Protein AF-A0A2G5U1L4-F1 (afdb_monomer_lite)

Structure (mmCIF, N/CA/C/O backbone):
data_AF-A0A2G5U1L4-F1
#
_entry.id   AF-A0A2G5U1L4-F1
#
loop_
_atom_site.group_PDB
_atom_site.id
_atom_site.type_symbol
_atom_site.label_atom_id
_atom_site.label_alt_id
_atom_site.label_comp_id
_atom_site.label_asym_id
_atom_site.label_entity_id
_atom_site.label_seq_id
_atom_site.pdbx_PDB_ins_code
_atom_site.Cartn_x
_atom_site.Cartn_y
_atom_site.Cartn_z
_atom_site.occupancy
_atom_site.B_iso_or_equiv
_atom_site.auth_seq_id
_atom_site.auth_comp_id
_atom_site.auth_asym_id
_atom_site.auth_atom_id
_atom_site.pdbx_PDB_model_num
ATOM 1 N N . MET A 1 1 ? 9.027 -7.313 -8.600 1.00 79.25 1 MET A N 1
ATOM 2 C CA . MET A 1 1 ? 9.290 -7.048 -10.034 1.00 79.25 1 MET A CA 1
ATOM 3 C C . MET A 1 1 ? 10.244 -5.867 -10.143 1.00 79.25 1 MET A 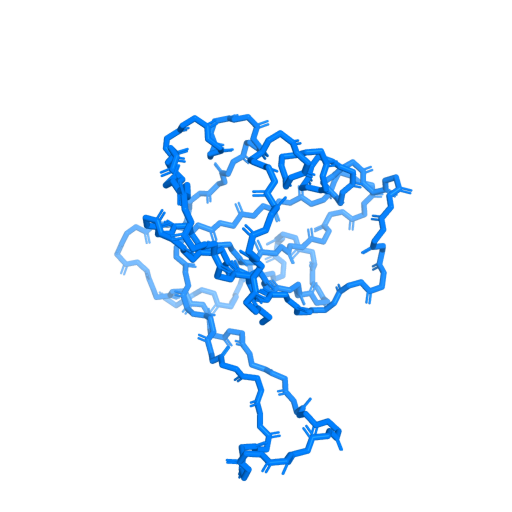C 1
ATOM 5 O O . MET A 1 1 ? 9.975 -4.845 -9.526 1.00 79.25 1 MET A O 1
ATOM 9 N N . ARG A 1 2 ? 11.345 -5.971 -10.900 1.00 81.56 2 ARG A N 1
ATOM 10 C CA . ARG A 1 2 ? 12.223 -4.820 -11.171 1.00 81.56 2 ARG A CA 1
ATOM 11 C C . ARG A 1 2 ? 11.850 -4.206 -12.513 1.00 81.56 2 ARG A C 1
ATOM 13 O O . ARG A 1 2 ? 11.899 -4.892 -13.529 1.00 81.56 2 ARG A O 1
ATOM 20 N N 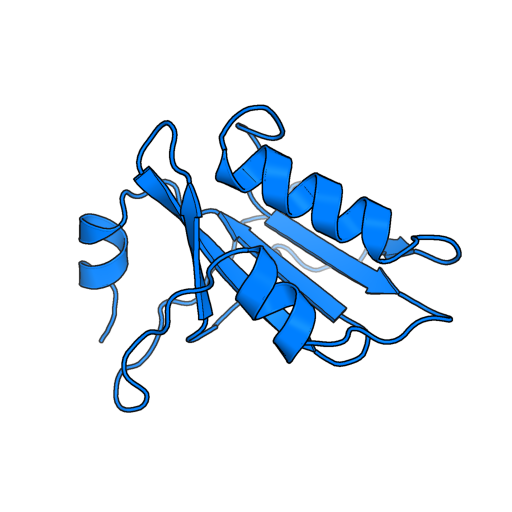. CYS A 1 3 ? 11.503 -2.927 -12.520 1.00 79.94 3 CYS A N 1
ATOM 21 C CA . CYS A 1 3 ? 11.117 -2.217 -13.725 1.00 79.94 3 CYS A CA 1
ATOM 22 C C . CYS A 1 3 ? 12.191 -1.205 -14.131 1.00 79.94 3 CYS A C 1
ATOM 24 O O . CYS A 1 3 ? 12.502 -0.265 -13.398 1.00 79.94 3 CYS A O 1
ATOM 26 N N . LYS A 1 4 ? 12.772 -1.406 -15.318 1.00 81.50 4 LYS A N 1
ATOM 27 C CA . LYS A 1 4 ? 13.822 -0.529 -15.857 1.00 81.50 4 LYS A CA 1
ATOM 28 C C . LYS A 1 4 ? 13.271 0.702 -16.580 1.00 81.50 4 LYS A C 1
ATOM 30 O O . LYS A 1 4 ? 14.017 1.642 -16.780 1.00 81.50 4 LYS A O 1
ATOM 35 N N . ARG A 1 5 ? 12.009 0.695 -17.010 1.00 78.94 5 ARG A N 1
ATOM 36 C CA . ARG A 1 5 ? 11.402 1.784 -17.801 1.00 78.94 5 ARG A CA 1
ATOM 37 C C . ARG A 1 5 ? 10.011 2.182 -17.296 1.00 78.94 5 ARG A C 1
ATOM 39 O O . ARG A 1 5 ? 9.231 2.739 -18.051 1.00 78.94 5 ARG A O 1
ATOM 46 N N . CYS A 1 6 ? 9.669 1.844 -16.051 1.00 81.56 6 CYS A N 1
ATOM 47 C CA . CYS A 1 6 ? 8.395 2.284 -15.488 1.00 81.56 6 CYS A CA 1
ATOM 48 C C . CYS A 1 6 ? 8.482 3.773 -15.215 1.00 81.56 6 CYS A C 1
ATOM 50 O O . CYS A 1 6 ? 9.359 4.212 -14.475 1.00 81.56 6 CYS A O 1
ATOM 52 N N . GLU A 1 7 ? 7.554 4.511 -15.799 1.00 84.75 7 GLU A N 1
ATOM 53 C CA . GLU A 1 7 ? 7.391 5.928 -15.539 1.00 84.75 7 GLU A CA 1
ATOM 54 C C . GLU A 1 7 ? 6.462 6.111 -14.337 1.00 84.75 7 GLU A C 1
ATOM 56 O O . GLU A 1 7 ? 5.405 5.475 -14.254 1.00 84.75 7 GLU A O 1
ATOM 61 N N . ILE A 1 8 ? 6.832 6.998 -13.412 1.00 85.19 8 ILE A N 1
ATOM 62 C CA . ILE A 1 8 ? 6.014 7.336 -12.234 1.00 85.19 8 ILE A CA 1
ATOM 63 C C . ILE A 1 8 ? 4.551 7.668 -12.598 1.00 85.19 8 ILE A C 1
ATOM 65 O O . ILE A 1 8 ? 3.658 7.136 -11.934 1.00 85.19 8 ILE A O 1
ATOM 69 N N . PRO A 1 9 ? 4.243 8.435 -13.668 1.00 89.25 9 PRO A N 1
ATOM 70 C CA . PRO A 1 9 ? 2.861 8.676 -14.092 1.00 89.25 9 PRO A CA 1
ATOM 71 C C . PRO A 1 9 ? 2.060 7.402 -14.385 1.00 89.25 9 PRO A C 1
ATOM 73 O O . PRO A 1 9 ? 0.881 7.323 -14.040 1.00 89.25 9 PRO A O 1
ATOM 76 N N . THR A 1 10 ? 2.695 6.375 -14.959 1.00 90.00 10 THR A N 1
ATOM 77 C CA . THR A 1 10 ? 2.043 5.083 -15.223 1.00 90.00 10 THR A CA 1
ATOM 78 C C . THR A 1 10 ? 1.686 4.378 -13.914 1.00 90.00 10 THR A C 1
ATOM 80 O O . THR A 1 10 ? 0.590 3.833 -13.777 1.00 90.00 10 THR A O 1
ATOM 83 N N . LEU A 1 11 ? 2.578 4.432 -12.920 1.00 89.56 11 LEU A N 1
ATOM 84 C CA . LEU A 1 11 ? 2.341 3.856 -11.593 1.00 89.56 11 LEU A CA 1
ATOM 85 C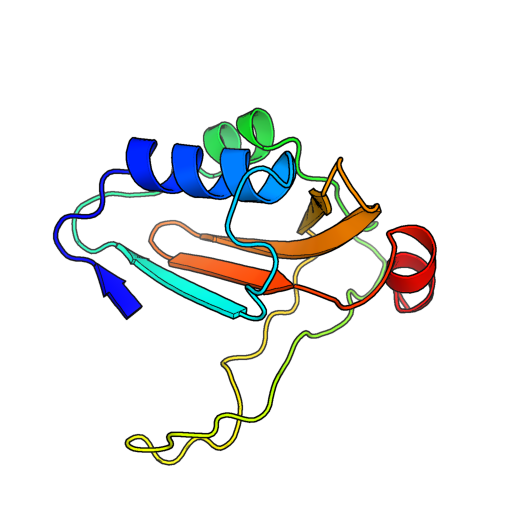 C . LEU A 1 11 ? 1.240 4.602 -10.831 1.00 89.56 11 LEU A C 1
ATOM 87 O O . LEU A 1 11 ? 0.370 3.968 -10.238 1.00 89.56 11 LEU A O 1
ATOM 91 N N . ILE A 1 12 ? 1.216 5.934 -10.908 1.00 91.81 12 ILE A N 1
ATOM 92 C CA . ILE A 1 12 ? 0.125 6.747 -10.354 1.00 91.81 12 ILE A CA 1
ATOM 93 C C . ILE A 1 12 ? -1.204 6.384 -11.028 1.00 91.81 12 ILE A C 1
ATOM 95 O O . ILE A 1 12 ? -2.208 6.202 -10.342 1.00 91.81 12 ILE A O 1
ATOM 99 N N . GLY A 1 13 ? -1.221 6.237 -12.356 1.00 94.81 13 GLY A N 1
ATOM 100 C CA . GLY A 1 13 ? -2.408 5.812 -13.101 1.00 94.81 13 GLY A CA 1
ATOM 101 C C . GLY A 1 13 ? -2.917 4.440 -12.656 1.00 94.81 13 GLY A C 1
ATOM 102 O O . GLY A 1 13 ? -4.116 4.264 -12.445 1.00 94.81 13 GLY A O 1
ATOM 103 N N . PHE A 1 14 ? -2.008 3.489 -12.435 1.00 93.44 14 PHE A N 1
ATOM 104 C CA . PHE A 1 14 ? -2.333 2.186 -11.860 1.00 93.44 14 PHE A CA 1
ATOM 105 C C . PHE A 1 14 ? -2.995 2.314 -10.476 1.00 93.44 14 PHE A C 1
ATOM 107 O O . PHE A 1 14 ? -4.079 1.766 -10.270 1.00 93.44 14 PHE A O 1
ATOM 114 N N . LEU A 1 15 ? -2.394 3.075 -9.554 1.00 94.94 15 LEU A N 1
ATOM 115 C CA . LEU A 1 15 ? -2.925 3.253 -8.198 1.00 94.94 15 LEU A CA 1
ATOM 116 C C . LEU A 1 15 ? -4.303 3.926 -8.212 1.00 94.94 15 LEU A C 1
ATOM 118 O O . LEU A 1 15 ? -5.193 3.499 -7.480 1.00 94.94 15 LEU A O 1
ATOM 122 N N . LYS A 1 16 ? -4.507 4.931 -9.074 1.00 96.62 16 LYS A N 1
ATOM 123 C CA . LYS A 1 16 ? -5.806 5.601 -9.243 1.00 96.62 16 LYS A CA 1
ATOM 124 C C . LYS A 1 16 ? -6.886 4.633 -9.712 1.00 96.62 16 LYS A C 1
ATOM 126 O O . LYS A 1 16 ? -7.959 4.600 -9.123 1.00 96.62 16 LYS A O 1
ATOM 131 N N . LYS A 1 17 ? -6.589 3.816 -10.726 1.00 97.19 17 LYS A N 1
ATOM 132 C CA . LYS A 1 17 ? -7.539 2.828 -11.255 1.00 97.19 17 LYS A CA 1
ATOM 133 C C . LYS A 1 17 ? -7.863 1.719 -10.261 1.00 97.19 17 LYS A C 1
ATOM 135 O O . LYS A 1 17 ? -8.990 1.233 -10.241 1.00 97.19 17 LYS A O 1
ATOM 140 N N . TRP A 1 18 ? -6.889 1.307 -9.446 1.00 97.38 18 TRP A N 1
ATOM 141 C CA . TRP A 1 18 ? -7.164 0.381 -8.350 1.00 97.38 18 TRP A CA 1
ATOM 142 C C . TRP A 1 18 ? -8.042 1.050 -7.287 1.00 97.38 18 TRP A C 1
ATOM 144 O O . TRP A 1 18 ? -9.039 0.461 -6.882 1.00 97.38 18 TRP A O 1
ATOM 154 N N . LYS A 1 19 ? -7.724 2.289 -6.882 1.00 97.00 19 LYS A N 1
ATOM 155 C CA . LYS A 1 19 ? -8.464 3.039 -5.853 1.00 97.00 19 LYS A CA 1
ATOM 156 C C . LYS A 1 19 ? -9.916 3.301 -6.249 1.00 97.00 19 LYS A C 1
ATOM 158 O O . LYS A 1 19 ? -10.793 3.112 -5.418 1.00 97.00 19 LYS A O 1
ATOM 163 N N . SER A 1 20 ? -10.186 3.681 -7.495 1.00 97.25 20 SER A N 1
ATOM 164 C CA . SER A 1 20 ? -11.561 3.870 -7.982 1.00 97.25 20 SER A CA 1
ATOM 165 C C . SER A 1 20 ? -12.318 2.547 -8.161 1.00 97.25 20 SER A C 1
ATOM 167 O O . SER A 1 20 ? -13.538 2.535 -8.301 1.00 97.25 20 SER A O 1
ATOM 169 N N . GLY A 1 21 ? -11.605 1.416 -8.194 1.00 96.56 21 GLY A N 1
ATOM 170 C CA . GLY A 1 21 ? -12.170 0.112 -8.538 1.00 96.56 21 GLY A CA 1
ATOM 171 C C . GLY A 1 21 ? -12.468 -0.073 -10.027 1.00 96.56 21 GLY A C 1
ATOM 172 O O . GLY A 1 21 ? -13.138 -1.042 -10.401 1.00 96.56 21 GLY A O 1
ATOM 173 N N . GLU A 1 22 ? -11.964 0.818 -10.883 1.00 97.56 22 GLU A N 1
ATOM 174 C CA . GLU A 1 22 ? -12.050 0.711 -12.344 1.00 97.56 22 GLU A CA 1
ATOM 175 C C . GLU A 1 22 ? -11.271 -0.509 -12.860 1.00 97.56 22 GLU A C 1
ATOM 177 O O . GLU A 1 22 ? -11.745 -1.222 -13.742 1.00 97.56 22 GLU A O 1
ATOM 182 N N . ALA A 1 23 ? -10.094 -0.789 -12.288 1.00 96.50 23 ALA A N 1
ATOM 183 C CA . ALA A 1 23 ? -9.241 -1.894 -12.718 1.00 96.50 23 ALA A CA 1
ATOM 184 C C . ALA A 1 23 ? -8.555 -2.610 -11.545 1.00 96.50 23 ALA A C 1
ATOM 186 O O . ALA A 1 23 ? -8.627 -2.192 -10.393 1.00 96.50 23 ALA A O 1
ATOM 187 N N . PHE A 1 24 ? -7.875 -3.720 -11.854 1.00 95.00 24 PHE A N 1
ATOM 188 C CA . PHE A 1 24 ? -7.041 -4.473 -10.906 1.00 95.00 24 PHE A CA 1
ATOM 189 C C . PHE A 1 24 ? -7.801 -5.016 -9.680 1.00 95.00 24 PHE A C 1
ATOM 191 O O . PHE A 1 24 ? -7.226 -5.197 -8.610 1.00 95.00 24 PHE A O 1
ATOM 198 N N . ARG A 1 25 ? -9.096 -5.331 -9.833 1.00 94.06 25 ARG A N 1
ATOM 199 C CA . ARG A 1 25 ? -9.957 -5.791 -8.724 1.00 94.06 25 ARG A CA 1
ATOM 200 C C . ARG A 1 25 ? -9.462 -7.058 -8.024 1.00 94.06 25 ARG A C 1
ATOM 202 O O . ARG A 1 25 ? -9.664 -7.186 -6.820 1.00 94.06 25 ARG A O 1
ATOM 209 N N . LYS A 1 26 ? -8.823 -7.952 -8.787 1.00 94.88 26 LYS A N 1
ATOM 210 C CA . LYS A 1 26 ? -8.248 -9.233 -8.340 1.00 94.88 26 LYS A CA 1
ATOM 211 C C . LYS A 1 26 ? -6.787 -9.128 -7.884 1.00 94.88 26 LYS A C 1
ATOM 213 O O . LYS A 1 26 ? -6.140 -10.147 -7.700 1.00 94.88 26 LYS A O 1
ATOM 218 N N . LEU A 1 27 ? -6.231 -7.920 -7.792 1.00 95.12 27 LEU A N 1
ATOM 219 C CA . LEU A 1 27 ? -4.872 -7.746 -7.298 1.00 95.12 27 LEU A CA 1
ATOM 220 C C . LEU A 1 27 ? -4.823 -8.056 -5.802 1.00 95.12 27 LEU A C 1
ATOM 222 O O . LEU A 1 27 ? -5.605 -7.487 -5.046 1.00 95.12 27 LEU A O 1
ATOM 226 N N . GLU A 1 28 ? -3.868 -8.888 -5.401 1.00 95.31 28 GLU A N 1
ATOM 227 C CA . GLU A 1 28 ? -3.651 -9.264 -3.999 1.00 95.31 28 GLU A CA 1
ATOM 228 C C . GLU A 1 28 ? -2.325 -8.718 -3.462 1.00 95.31 28 GLU A C 1
ATOM 230 O O . GLU A 1 28 ? -2.244 -8.221 -2.344 1.00 95.31 28 GLU A O 1
ATOM 235 N N . HIS A 1 29 ? -1.269 -8.748 -4.276 1.00 94.19 29 HIS A N 1
ATOM 236 C CA . HIS A 1 29 ? 0.047 -8.262 -3.882 1.00 94.19 29 HIS A CA 1
ATOM 237 C C . HIS A 1 29 ? 0.823 -7.726 -5.086 1.00 94.19 29 HIS A C 1
ATOM 239 O O . HIS A 1 29 ? 0.862 -8.338 -6.154 1.00 94.19 29 HIS A O 1
ATOM 245 N N . LEU A 1 30 ? 1.510 -6.605 -4.895 1.00 92.88 30 LEU A N 1
ATOM 246 C CA . LEU A 1 30 ? 2.409 -6.015 -5.872 1.00 92.88 30 LEU A CA 1
ATOM 247 C C . LEU A 1 30 ? 3.635 -5.435 -5.172 1.00 92.88 30 LEU A C 1
ATOM 249 O O . LEU A 1 30 ? 3.530 -4.682 -4.211 1.00 92.88 30 LEU A O 1
ATOM 253 N N . MET A 1 31 ? 4.809 -5.737 -5.718 1.00 91.75 31 MET A N 1
ATOM 254 C CA . MET A 1 31 ? 6.052 -5.075 -5.341 1.00 91.75 31 MET A CA 1
ATOM 255 C C . MET A 1 31 ? 6.819 -4.683 -6.599 1.00 91.75 31 MET A C 1
ATOM 257 O O . MET A 1 31 ? 7.173 -5.542 -7.422 1.00 91.75 31 MET A O 1
ATOM 261 N N . ILE A 1 32 ? 7.085 -3.389 -6.742 1.00 90.88 32 ILE A N 1
ATOM 262 C CA . ILE A 1 32 ? 7.800 -2.799 -7.872 1.00 90.88 32 ILE A CA 1
ATOM 263 C C . ILE A 1 32 ? 9.034 -2.081 -7.356 1.00 90.88 32 ILE A C 1
ATOM 265 O O . ILE A 1 32 ? 8.945 -1.232 -6.476 1.00 90.88 32 ILE A O 1
ATOM 269 N N . THR A 1 33 ? 10.175 -2.387 -7.963 1.00 90.88 33 THR A N 1
ATOM 270 C CA . THR A 1 33 ? 11.413 -1.631 -7.783 1.00 90.88 33 THR A CA 1
ATOM 271 C C . THR A 1 33 ? 11.733 -0.892 -9.075 1.00 90.88 33 THR A C 1
ATOM 273 O O . THR A 1 33 ? 11.893 -1.531 -10.120 1.00 90.88 33 THR A O 1
ATOM 276 N N . VAL A 1 34 ? 11.836 0.432 -9.024 1.00 87.06 34 VAL A N 1
ATOM 277 C CA . VAL A 1 34 ? 12.269 1.268 -10.155 1.00 87.06 34 VAL A CA 1
ATOM 278 C C . VAL A 1 34 ? 13.787 1.458 -10.115 1.00 87.06 34 VAL A C 1
ATOM 280 O O . VAL A 1 34 ? 14.395 1.433 -9.052 1.00 87.06 34 VAL A O 1
ATOM 283 N N . SER A 1 35 ? 14.435 1.544 -11.283 1.00 81.56 35 SER A N 1
ATOM 284 C CA . SER A 1 35 ? 15.913 1.575 -11.359 1.00 81.56 35 SER A CA 1
ATOM 285 C C . SER A 1 35 ? 16.518 2.950 -11.646 1.00 81.56 35 SER A C 1
ATOM 287 O O . SER A 1 35 ? 17.653 3.178 -11.251 1.00 81.56 35 SER A O 1
ATOM 289 N N . TRP A 1 36 ? 15.795 3.837 -12.331 1.00 78.69 36 TRP A N 1
ATOM 2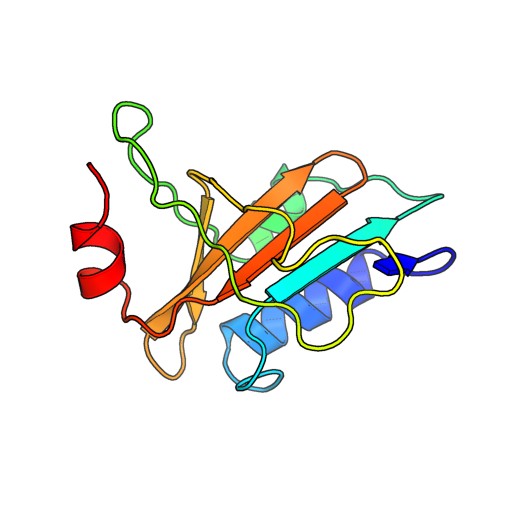90 C CA . TRP A 1 36 ? 16.337 5.104 -12.860 1.00 78.69 36 TRP A CA 1
ATOM 291 C C . TRP A 1 36 ? 15.508 6.332 -12.472 1.00 78.69 36 TRP A C 1
ATOM 293 O O . TRP A 1 36 ? 15.765 7.425 -12.958 1.00 78.69 36 TRP A O 1
ATOM 303 N N . GLN A 1 37 ? 14.475 6.133 -11.657 1.00 80.88 37 GLN A N 1
ATOM 304 C CA . GLN A 1 37 ? 13.580 7.174 -11.165 1.00 80.88 37 GLN A CA 1
ATOM 305 C C . GLN A 1 37 ? 13.422 6.977 -9.661 1.00 80.88 37 GLN A C 1
ATOM 307 O O . GLN A 1 37 ? 13.571 5.852 -9.174 1.00 80.88 37 GLN A O 1
ATOM 312 N N . GLU A 1 38 ? 13.118 8.057 -8.955 1.00 84.38 38 GLU A N 1
ATOM 313 C CA . GLU A 1 38 ? 12.858 8.058 -7.519 1.00 84.38 38 GLU A CA 1
ATOM 314 C C . GLU A 1 38 ? 11.426 8.510 -7.273 1.00 84.38 38 GLU A C 1
ATOM 316 O O . GLU A 1 38 ? 10.912 9.406 -7.944 1.00 84.38 38 GLU A O 1
ATOM 321 N N . PHE A 1 39 ? 10.758 7.843 -6.344 1.00 84.62 39 PHE A N 1
ATOM 322 C CA . PHE A 1 39 ? 9.402 8.168 -5.964 1.00 84.62 39 PHE A CA 1
ATOM 323 C C . PHE A 1 39 ? 9.388 9.435 -5.116 1.00 84.62 39 PHE A C 1
ATOM 325 O O . PHE A 1 39 ? 9.939 9.464 -4.018 1.00 84.62 39 PHE 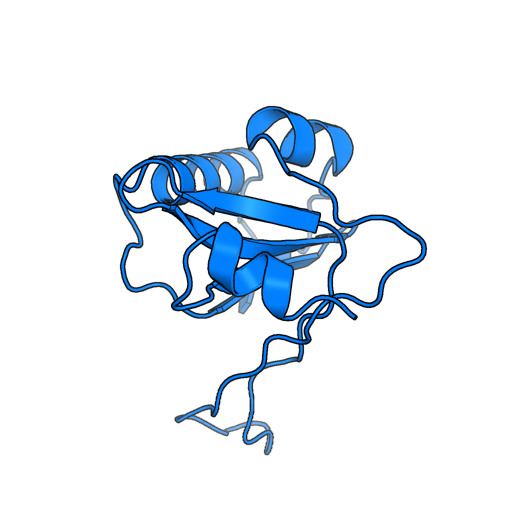A O 1
ATOM 332 N N . ASP A 1 40 ? 8.663 10.452 -5.581 1.00 88.56 40 ASP A N 1
ATOM 333 C CA . ASP A 1 40 ? 8.190 11.512 -4.697 1.00 88.56 40 ASP A CA 1
ATOM 334 C C . ASP A 1 40 ? 7.063 10.941 -3.826 1.00 88.56 40 ASP A C 1
ATOM 336 O O . ASP A 1 40 ? 5.893 10.867 -4.219 1.00 88.56 40 ASP A O 1
ATOM 340 N N . GLN A 1 41 ? 7.452 10.459 -2.647 1.00 88.81 41 GLN A N 1
ATOM 341 C CA . GLN A 1 41 ? 6.551 9.816 -1.701 1.00 88.81 41 GLN A CA 1
ATOM 342 C C . GLN A 1 41 ? 5.376 10.728 -1.330 1.00 88.81 41 GLN A C 1
ATOM 344 O O . GLN A 1 41 ? 4.232 10.274 -1.346 1.00 88.81 41 GLN A O 1
ATOM 349 N N . ILE A 1 42 ? 5.644 12.004 -1.035 1.00 89.56 42 ILE A N 1
ATOM 350 C CA . ILE A 1 42 ? 4.632 12.964 -0.580 1.00 89.56 42 ILE A CA 1
ATOM 351 C C . ILE A 1 42 ? 3.628 13.220 -1.704 1.00 89.56 42 ILE A C 1
ATOM 353 O O . ILE A 1 42 ? 2.416 13.153 -1.486 1.00 89.56 42 ILE A O 1
ATOM 357 N N . MET A 1 43 ? 4.116 13.450 -2.924 1.00 90.38 43 MET A N 1
ATOM 358 C CA . MET A 1 43 ? 3.264 13.661 -4.091 1.00 90.38 43 MET A CA 1
ATOM 359 C C . MET A 1 43 ? 2.348 12.458 -4.339 1.00 90.38 43 MET A C 1
ATOM 361 O O . MET A 1 43 ? 1.136 12.623 -4.495 1.00 90.38 43 MET A O 1
ATOM 365 N N . ILE A 1 44 ? 2.898 11.240 -4.349 1.00 90.38 44 ILE A N 1
ATOM 366 C CA . ILE A 1 44 ? 2.118 10.027 -4.627 1.00 90.38 44 ILE A CA 1
ATOM 367 C C . ILE A 1 44 ? 1.091 9.779 -3.517 1.00 90.38 44 ILE A C 1
ATOM 369 O O . ILE A 1 44 ? -0.069 9.486 -3.815 1.00 90.38 44 ILE A O 1
ATOM 373 N N . GLN A 1 45 ? 1.481 9.929 -2.249 1.00 92.06 45 GLN A N 1
ATOM 374 C CA . GLN A 1 45 ? 0.575 9.758 -1.111 1.00 92.06 45 GLN A CA 1
ATOM 375 C C . GLN A 1 45 ? -0.598 10.747 -1.160 1.00 92.06 45 GLN A C 1
ATOM 377 O O . GLN A 1 45 ? -1.745 10.336 -0.964 1.00 92.06 45 GLN A O 1
ATOM 382 N N . ASN A 1 46 ? -0.330 12.013 -1.495 1.00 91.25 46 ASN A N 1
ATOM 383 C CA . ASN A 1 46 ? -1.357 13.045 -1.636 1.00 91.25 46 ASN A CA 1
ATOM 384 C C . ASN A 1 46 ? -2.312 12.750 -2.798 1.00 91.25 46 ASN A C 1
ATOM 386 O O . ASN A 1 46 ? -3.526 12.846 -2.640 1.00 91.25 46 ASN A O 1
ATOM 390 N N . ILE A 1 47 ? -1.785 12.337 -3.955 1.00 90.56 47 ILE A N 1
ATOM 391 C CA . ILE A 1 47 ? -2.597 12.038 -5.144 1.00 90.56 47 ILE A CA 1
ATOM 392 C C . ILE A 1 47 ? -3.530 10.842 -4.918 1.00 90.56 47 ILE A C 1
ATOM 394 O O . ILE A 1 47 ? -4.641 10.818 -5.447 1.00 90.56 47 ILE A O 1
ATOM 398 N N . ILE A 1 48 ? -3.079 9.832 -4.173 1.00 92.25 48 ILE A N 1
ATOM 399 C CA . ILE A 1 48 ? -3.845 8.602 -3.928 1.00 92.25 48 ILE A CA 1
ATOM 400 C C . ILE A 1 48 ? -4.740 8.717 -2.685 1.00 92.25 48 ILE A C 1
ATOM 402 O O . ILE A 1 48 ? -5.616 7.876 -2.467 1.00 92.25 48 ILE A O 1
ATOM 406 N N . GLY A 1 49 ? -4.583 9.771 -1.882 1.00 93.50 49 GLY A N 1
ATOM 407 C CA . GLY A 1 49 ? -5.347 9.947 -0.651 1.00 93.50 49 GLY A CA 1
ATOM 408 C C . GLY A 1 49 ? -5.063 8.810 0.326 1.00 93.50 49 GLY A C 1
ATOM 409 O O . GLY A 1 49 ? -5.973 8.067 0.706 1.00 93.50 49 GLY A O 1
ATOM 410 N N . VAL A 1 50 ? -3.781 8.631 0.650 1.00 95.88 50 VAL A N 1
ATOM 411 C CA . VAL A 1 50 ? -3.322 7.661 1.649 1.00 95.88 50 VAL A CA 1
ATOM 412 C C . VAL A 1 50 ? -3.839 8.062 3.029 1.00 95.88 50 VAL A C 1
ATOM 414 O O . VAL A 1 50 ? -3.763 9.223 3.427 1.00 95.88 50 VAL A O 1
ATOM 417 N N . LYS A 1 51 ? -4.357 7.078 3.760 1.00 97.31 51 LYS A N 1
ATOM 418 C CA . LYS A 1 51 ? -4.724 7.185 5.169 1.00 97.31 51 LYS A CA 1
ATOM 419 C C . LYS A 1 51 ? -3.618 6.592 6.036 1.00 97.31 51 LYS A C 1
ATOM 421 O O . LYS A 1 51 ? -2.838 5.748 5.589 1.00 97.31 51 LYS A O 1
ATOM 426 N N . TYR A 1 52 ? -3.583 7.025 7.291 1.00 96.81 52 TYR A N 1
ATOM 427 C CA . TYR A 1 52 ? -2.560 6.626 8.248 1.00 96.81 52 TYR A CA 1
ATOM 428 C C . TYR A 1 52 ? -3.184 5.940 9.456 1.00 96.81 52 TYR A C 1
ATOM 430 O O . TYR A 1 52 ? -4.197 6.384 9.995 1.00 96.81 52 TYR A O 1
ATOM 438 N N . ILE A 1 53 ? -2.568 4.841 9.870 1.00 96.94 53 ILE A N 1
ATOM 439 C CA . ILE A 1 53 ? -2.771 4.235 11.181 1.00 96.94 53 ILE A CA 1
ATOM 440 C C . ILE A 1 53 ? -2.055 5.115 12.209 1.00 96.94 53 ILE A C 1
ATOM 442 O O . ILE A 1 53 ? -0.987 5.659 11.922 1.00 96.94 53 ILE A O 1
ATOM 446 N N . ASP A 1 54 ? -2.637 5.246 13.402 1.00 95.75 54 ASP A N 1
ATOM 447 C CA . ASP A 1 54 ? -2.006 5.939 14.529 1.00 95.75 54 ASP A CA 1
ATOM 448 C C . ASP A 1 54 ? -0.571 5.428 14.747 1.00 95.75 54 ASP A C 1
ATOM 450 O O . ASP A 1 54 ? -0.337 4.221 14.817 1.00 95.75 54 ASP A O 1
ATOM 454 N N . ALA A 1 55 ? 0.388 6.350 14.860 1.00 94.31 55 ALA A N 1
ATOM 455 C CA . ALA A 1 55 ? 1.809 6.032 14.977 1.00 94.31 55 ALA A CA 1
ATOM 456 C C . ALA A 1 55 ? 2.153 5.159 16.198 1.00 94.31 55 ALA A C 1
ATOM 458 O O . ALA A 1 55 ? 3.166 4.464 16.182 1.00 94.31 55 ALA A O 1
ATOM 459 N N . LYS A 1 56 ? 1.328 5.180 17.254 1.00 95.94 56 LYS A N 1
ATOM 460 C CA . LYS A 1 56 ? 1.518 4.363 18.463 1.00 95.94 56 LYS A CA 1
ATOM 461 C C . LYS A 1 56 ? 0.975 2.945 18.321 1.00 95.94 56 LYS A C 1
ATOM 463 O O . LYS A 1 56 ? 1.279 2.103 19.162 1.00 95.94 56 LYS A O 1
ATOM 468 N N . LYS A 1 57 ? 0.153 2.694 17.305 1.00 95.94 57 LYS A N 1
ATOM 469 C CA . LYS A 1 57 ? -0.447 1.388 17.058 1.00 95.94 57 LYS A CA 1
ATOM 470 C C . LYS A 1 57 ? 0.420 0.553 16.127 1.00 95.94 57 LYS A C 1
ATOM 472 O O . LYS A 1 57 ? 1.144 1.082 15.282 1.00 95.94 57 LYS A O 1
ATOM 477 N N . GLN A 1 58 ? 0.308 -0.761 16.260 1.00 96.44 58 GLN A N 1
ATOM 478 C CA . GLN A 1 58 ? 0.995 -1.730 15.422 1.00 96.44 58 GLN A CA 1
ATOM 479 C C . GLN A 1 58 ? 0.110 -2.105 14.221 1.00 96.44 58 GLN A C 1
ATOM 481 O O . GLN A 1 58 ? -0.949 -2.719 14.405 1.00 96.44 58 GLN A O 1
ATOM 486 N N . PRO A 1 59 ? 0.531 -1.795 12.979 1.00 97.12 59 PRO A N 1
ATOM 487 C CA . PRO A 1 59 ? -0.177 -2.229 11.787 1.00 97.12 59 PRO A CA 1
ATOM 488 C C . PRO A 1 59 ? -0.136 -3.751 11.630 1.00 97.12 59 PRO A C 1
ATOM 490 O O . PRO A 1 59 ? 0.856 -4.382 12.022 1.00 97.12 59 PRO A O 1
ATOM 493 N N . PRO A 1 60 ? -1.159 -4.344 10.997 1.00 97.00 60 PRO A N 1
ATOM 494 C CA . PRO A 1 60 ? -1.098 -5.734 10.581 1.00 97.00 60 PRO A CA 1
ATOM 495 C C . PRO A 1 60 ? -0.037 -5.935 9.486 1.00 97.00 60 PRO A C 1
ATOM 497 O O . PRO A 1 60 ? 0.259 -5.033 8.699 1.00 97.00 60 PRO A O 1
ATOM 500 N N . THR A 1 61 ? 0.525 -7.142 9.427 1.00 97.12 61 THR A N 1
ATOM 501 C CA . THR A 1 61 ? 1.508 -7.542 8.410 1.00 97.12 61 THR A CA 1
ATOM 502 C C . THR A 1 61 ? 0.821 -8.350 7.322 1.00 97.12 61 THR A C 1
ATOM 504 O O . THR A 1 61 ? 0.263 -9.410 7.599 1.00 97.12 61 THR A O 1
ATOM 507 N N . HIS A 1 62 ? 0.860 -7.851 6.090 1.00 96.50 62 HIS A N 1
ATOM 508 C CA . HIS A 1 62 ? 0.317 -8.539 4.928 1.00 96.50 62 HIS A CA 1
ATOM 509 C C . HIS A 1 62 ? 1.350 -9.506 4.344 1.00 96.50 62 HIS A C 1
ATOM 511 O O . HIS A 1 62 ? 2.421 -9.078 3.903 1.00 96.50 62 HIS A O 1
ATOM 517 N N . THR A 1 63 ? 0.986 -10.784 4.269 1.00 94.00 63 THR A N 1
ATOM 518 C CA . THR A 1 63 ? 1.784 -11.856 3.667 1.00 94.00 63 THR A CA 1
ATOM 519 C C . THR A 1 63 ? 0.844 -12.858 3.003 1.00 94.00 63 THR A C 1
ATOM 521 O O . THR A 1 63 ? -0.210 -13.164 3.556 1.00 94.00 63 THR A O 1
ATOM 524 N N . LEU A 1 64 ? 1.220 -13.377 1.835 1.00 91.31 64 LEU A N 1
ATOM 525 C CA . LEU A 1 64 ? 0.478 -14.413 1.116 1.00 91.31 64 LEU A CA 1
ATOM 526 C C . LEU A 1 64 ? 1.403 -15.574 0.745 1.00 91.31 64 LEU A C 1
ATOM 528 O O . LEU A 1 64 ? 2.578 -15.332 0.463 1.00 91.31 64 LEU A O 1
ATOM 532 N N . PRO A 1 65 ? 0.895 -16.813 0.672 1.00 88.50 65 PRO A N 1
ATOM 533 C CA . PRO A 1 65 ? 1.620 -17.909 0.046 1.00 88.50 65 PRO A CA 1
ATOM 534 C C . PRO A 1 65 ? 1.958 -17.580 -1.415 1.00 88.50 65 PRO A C 1
ATOM 536 O O . PRO A 1 65 ? 1.154 -16.993 -2.138 1.00 88.50 65 PRO A O 1
ATOM 539 N N . ARG A 1 66 ? 3.151 -17.967 -1.865 1.00 79.00 66 ARG A N 1
ATOM 540 C CA . ARG A 1 66 ? 3.545 -17.920 -3.276 1.00 79.00 66 ARG A CA 1
ATOM 541 C C . ARG A 1 66 ? 3.389 -19.300 -3.901 1.00 79.00 66 ARG A C 1
ATOM 543 O O . ARG A 1 66 ? 3.886 -20.292 -3.373 1.00 79.00 66 ARG A O 1
ATOM 550 N N . GLU A 1 67 ? 2.744 -19.340 -5.065 1.00 69.75 67 GLU A N 1
ATOM 551 C CA . GLU A 1 67 ? 2.630 -20.571 -5.857 1.00 69.75 67 GLU A CA 1
ATOM 552 C C . GLU A 1 67 ? 3.923 -20.903 -6.623 1.00 69.75 67 GLU A C 1
ATOM 554 O O . GLU A 1 67 ? 4.190 -22.067 -6.908 1.00 69.75 67 GLU A O 1
ATOM 559 N N . PHE A 1 68 ? 4.756 -19.901 -6.940 1.00 63.81 68 PHE A N 1
ATOM 560 C CA . PHE A 1 68 ? 5.957 -20.067 -7.765 1.00 63.81 68 PHE A CA 1
ATOM 561 C C . PHE A 1 68 ? 7.227 -19.606 -7.032 1.00 63.81 68 PHE A C 1
ATOM 563 O O . PHE A 1 68 ? 7.467 -18.406 -6.871 1.00 63.81 68 PHE A O 1
ATOM 570 N N . ASN A 1 69 ? 8.055 -20.574 -6.619 1.00 62.16 69 ASN A N 1
ATOM 571 C CA . ASN A 1 69 ? 9.132 -20.390 -5.633 1.00 62.16 69 ASN A CA 1
ATOM 572 C C . ASN A 1 69 ? 10.524 -20.667 -6.228 1.00 62.16 69 ASN A C 1
ATOM 574 O O . ASN A 1 69 ? 11.264 -21.511 -5.726 1.00 62.16 69 ASN A O 1
ATOM 578 N N . TRP A 1 70 ? 10.894 -19.979 -7.312 1.00 64.94 70 TRP A N 1
ATOM 579 C CA . TRP A 1 70 ? 12.220 -20.153 -7.937 1.00 64.94 70 TRP A CA 1
ATOM 580 C C . TRP A 1 70 ? 13.385 -19.696 -7.036 1.00 64.94 70 TRP A C 1
ATOM 582 O O . TRP A 1 70 ? 14.515 -20.140 -7.214 1.00 64.94 70 TRP A O 1
ATOM 592 N N . ASP A 1 71 ? 13.100 -18.823 -6.066 1.00 69.94 71 ASP A N 1
ATOM 593 C CA . ASP A 1 71 ? 14.042 -18.214 -5.121 1.00 69.94 71 ASP A CA 1
ATOM 594 C C . ASP A 1 71 ? 14.004 -18.870 -3.722 1.00 69.94 71 ASP A C 1
ATOM 596 O O . ASP A 1 71 ? 14.677 -18.407 -2.804 1.00 69.94 71 ASP A O 1
ATOM 600 N N . GLY A 1 72 ? 13.233 -19.954 -3.550 1.00 70.50 72 GLY A N 1
ATOM 601 C CA . GLY A 1 72 ? 13.111 -20.698 -2.290 1.00 70.50 72 GLY A CA 1
ATOM 602 C C . GLY A 1 72 ? 12.170 -20.075 -1.249 1.00 70.50 72 GLY A C 1
ATOM 603 O O . GLY A 1 72 ? 11.917 -20.698 -0.216 1.00 70.50 72 GLY A O 1
ATOM 604 N N . PHE A 1 73 ? 11.600 -18.894 -1.512 1.00 73.44 73 PHE A N 1
ATOM 605 C CA . PHE A 1 73 ? 10.637 -18.258 -0.611 1.00 73.44 73 PHE A CA 1
ATOM 606 C C . PHE A 1 73 ? 9.225 -18.782 -0.867 1.00 73.44 73 PHE A C 1
ATOM 608 O O . PHE A 1 73 ? 8.743 -18.750 -1.994 1.00 73.44 73 PHE A O 1
ATOM 615 N N . ARG A 1 74 ? 8.548 -19.237 0.194 1.00 80.62 74 ARG A N 1
ATOM 616 C CA . ARG A 1 74 ? 7.174 -19.775 0.131 1.00 80.62 74 ARG A CA 1
ATOM 617 C C . ARG A 1 74 ? 6.086 -18.715 0.258 1.00 80.62 74 ARG A C 1
ATOM 619 O O . ARG A 1 74 ? 4.913 -19.020 0.075 1.00 80.62 74 ARG A O 1
ATOM 626 N N . GLU A 1 75 ? 6.468 -17.491 0.588 1.00 85.56 75 GLU A N 1
ATOM 627 C CA . GLU A 1 75 ? 5.563 -16.394 0.901 1.00 85.56 75 GLU A CA 1
ATOM 628 C C . GLU A 1 75 ? 5.994 -15.123 0.167 1.00 85.56 75 GLU A C 1
ATOM 630 O O . GLU A 1 75 ? 7.154 -14.960 -0.221 1.00 85.56 75 GLU A O 1
ATOM 635 N N . THR A 1 76 ? 5.054 -14.206 -0.043 1.00 87.38 76 THR A N 1
ATOM 636 C CA . THR A 1 76 ? 5.354 -12.856 -0.514 1.00 87.38 76 THR A CA 1
ATOM 637 C C . THR A 1 76 ? 6.228 -12.131 0.499 1.00 87.38 76 THR A C 1
ATOM 639 O O . THR A 1 76 ? 6.147 -12.387 1.698 1.00 87.38 76 THR A O 1
ATOM 642 N N . ILE A 1 77 ? 7.007 -11.156 0.033 1.00 88.12 77 ILE A N 1
ATOM 643 C CA . ILE A 1 77 ? 7.741 -10.265 0.934 1.00 88.12 77 ILE A CA 1
ATOM 644 C C . ILE A 1 77 ? 6.727 -9.576 1.866 1.00 88.12 77 ILE A C 1
ATOM 646 O O . ILE A 1 77 ? 5.797 -8.947 1.357 1.00 88.12 77 ILE A O 1
ATOM 650 N N . PRO A 1 78 ? 6.875 -9.688 3.199 1.00 92.62 78 PRO A N 1
ATOM 651 C CA . PRO A 1 78 ? 5.914 -9.122 4.135 1.00 92.62 78 PRO A CA 1
ATOM 652 C C . PRO A 1 78 ? 5.793 -7.600 4.013 1.00 92.62 78 PRO A C 1
ATOM 654 O O . PRO A 1 78 ? 6.790 -6.879 3.878 1.00 92.62 78 PRO A O 1
ATOM 657 N N . ILE A 1 79 ? 4.562 -7.101 4.117 1.00 95.56 79 ILE A N 1
ATOM 658 C CA . ILE A 1 79 ? 4.264 -5.667 4.112 1.00 95.56 79 ILE A CA 1
ATOM 659 C C . ILE A 1 79 ? 3.626 -5.291 5.447 1.00 95.56 79 ILE A C 1
ATOM 661 O O . ILE A 1 79 ? 2.446 -5.536 5.680 1.00 95.56 79 ILE A O 1
ATOM 665 N N . THR A 1 80 ? 4.404 -4.637 6.302 1.00 95.62 80 THR A N 1
ATOM 666 C CA . THR A 1 80 ? 3.910 -3.920 7.483 1.00 95.62 80 THR A CA 1
ATOM 667 C C . THR A 1 80 ? 4.004 -2.431 7.179 1.00 95.62 80 THR A C 1
ATOM 669 O O . THR A 1 80 ? 5.094 -1.933 6.893 1.00 95.62 80 THR A O 1
ATOM 672 N N . SER A 1 81 ? 2.872 -1.727 7.169 1.00 95.94 81 SER A N 1
ATOM 673 C CA . SER A 1 81 ? 2.835 -0.296 6.853 1.00 95.94 81 SER A CA 1
ATOM 674 C C . SER A 1 81 ? 1.746 0.419 7.639 1.00 95.94 81 SER A C 1
ATOM 676 O O . SER A 1 81 ? 0.605 -0.040 7.677 1.00 95.94 81 SER A O 1
ATOM 678 N N . HIS A 1 82 ? 2.086 1.576 8.211 1.00 96.81 82 HIS A N 1
ATOM 679 C CA . HIS A 1 82 ? 1.113 2.516 8.775 1.00 96.81 82 HIS A CA 1
ATOM 680 C C . HIS A 1 82 ? 0.298 3.235 7.700 1.00 96.81 82 HIS A C 1
ATOM 682 O O . HIS A 1 82 ? -0.735 3.814 8.010 1.00 96.81 82 HIS A O 1
ATOM 688 N N . SER A 1 83 ? 0.749 3.214 6.447 1.00 97.12 83 SER A N 1
ATOM 689 C CA . SER A 1 83 ? 0.052 3.818 5.314 1.00 97.12 83 SER A CA 1
ATOM 690 C C . SER A 1 83 ? -0.859 2.800 4.629 1.00 97.12 83 SER A C 1
ATOM 692 O O . SER A 1 83 ? -0.434 1.692 4.287 1.00 97.12 83 SER A O 1
ATOM 694 N N . TYR A 1 84 ? -2.105 3.189 4.378 1.00 97.94 84 TYR A N 1
ATOM 695 C CA . TYR A 1 84 ? -3.072 2.364 3.658 1.00 97.94 84 TYR A CA 1
ATOM 696 C C . TYR A 1 84 ? -3.988 3.200 2.761 1.00 97.94 84 TYR A C 1
ATOM 698 O O . TYR A 1 84 ? -4.090 4.418 2.892 1.00 97.94 84 TYR A O 1
ATOM 706 N N . VAL A 1 85 ? -4.644 2.541 1.812 1.00 97.69 85 VAL A N 1
ATOM 707 C CA . VAL A 1 85 ? -5.596 3.151 0.878 1.00 97.69 85 VAL A CA 1
ATOM 708 C C . VAL A 1 85 ? -6.869 2.326 0.879 1.00 97.69 85 VAL A C 1
ATOM 710 O O . VAL A 1 85 ? -6.819 1.098 0.891 1.00 97.69 85 VAL A O 1
ATOM 713 N N . VAL A 1 86 ? -8.005 3.012 0.837 1.00 98.12 86 VAL A N 1
ATOM 714 C CA . VAL A 1 86 ? -9.328 2.399 0.715 1.00 98.12 86 VAL A CA 1
ATOM 715 C C . VAL A 1 86 ? -9.800 2.533 -0.725 1.00 98.12 86 VAL A C 1
ATOM 717 O O .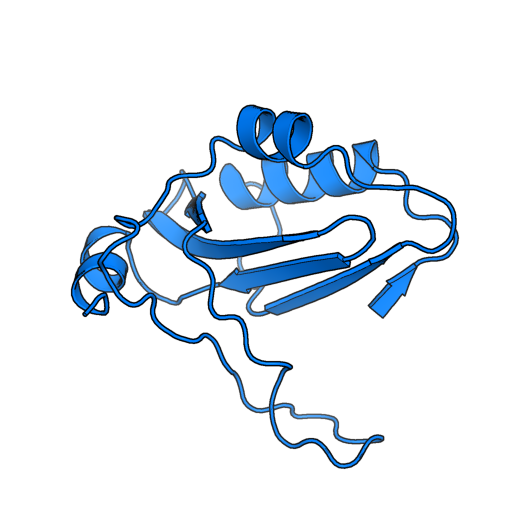 VAL A 1 86 ? -9.707 3.619 -1.311 1.00 98.12 86 VAL A O 1
ATOM 720 N N . ARG A 1 87 ? -10.276 1.423 -1.286 1.00 97.75 87 ARG A N 1
ATOM 721 C CA . ARG A 1 87 ? -10.890 1.353 -2.606 1.00 97.75 87 ARG A CA 1
ATOM 722 C C . ARG A 1 87 ? -12.335 1.829 -2.531 1.00 97.75 87 ARG A C 1
ATOM 724 O O . ARG A 1 87 ? -13.120 1.340 -1.728 1.00 97.75 87 ARG A O 1
ATOM 731 N N . GLU A 1 88 ? -12.681 2.771 -3.391 1.00 97.75 88 GLU A N 1
ATOM 732 C CA . GLU A 1 88 ? -13.947 3.505 -3.356 1.00 97.75 88 GLU A CA 1
ATOM 733 C C . GLU A 1 88 ? -15.142 2.621 -3.718 1.00 97.75 88 GLU A C 1
ATOM 735 O O . GLU A 1 88 ? -16.214 2.762 -3.140 1.00 97.75 88 GLU A O 1
ATOM 740 N N . SER A 1 89 ? -14.959 1.680 -4.647 1.00 97.25 89 SER A N 1
ATOM 741 C CA . SER A 1 89 ? -16.061 0.875 -5.181 1.00 97.25 89 SER A CA 1
ATOM 742 C C . SER A 1 89 ? -16.631 -0.158 -4.207 1.00 97.25 89 SER A C 1
ATOM 744 O O . SER A 1 89 ? -17.774 -0.570 -4.369 1.00 97.25 89 SER A O 1
ATOM 746 N N . ASP A 1 90 ? -15.822 -0.660 -3.271 1.00 96.69 90 ASP A N 1
ATOM 747 C CA . ASP A 1 90 ? -16.182 -1.800 -2.411 1.00 96.69 90 ASP A CA 1
ATOM 748 C C . ASP A 1 90 ? -15.523 -1.778 -1.023 1.00 96.69 90 ASP A C 1
ATOM 750 O O . ASP A 1 90 ? -15.524 -2.783 -0.313 1.00 96.69 90 ASP A O 1
ATOM 754 N N . ASN A 1 91 ? -14.961 -0.635 -0.629 1.00 97.62 91 ASN A N 1
ATOM 755 C CA . ASN A 1 91 ? -14.351 -0.398 0.676 1.00 97.62 91 ASN A CA 1
ATOM 756 C C . ASN A 1 91 ? -13.153 -1.307 1.015 1.00 97.62 91 ASN A C 1
ATOM 758 O O . ASN A 1 91 ? -12.748 -1.368 2.177 1.00 97.62 91 ASN A O 1
ATOM 762 N N . ARG A 1 92 ? -12.564 -2.012 0.036 1.00 97.44 92 ARG A N 1
ATOM 763 C CA . ARG A 1 92 ? -11.395 -2.867 0.291 1.00 97.44 92 ARG A CA 1
ATOM 764 C C . ARG A 1 92 ? -10.146 -2.057 0.604 1.00 97.44 92 ARG A C 1
ATOM 766 O O . ARG A 1 92 ? -9.890 -1.024 -0.012 1.00 97.44 92 ARG A O 1
ATOM 773 N N . VAL A 1 93 ? -9.327 -2.564 1.520 1.00 98.19 93 VAL A N 1
ATOM 774 C CA . VAL A 1 93 ? -8.092 -1.895 1.948 1.00 98.19 93 VAL A CA 1
ATOM 775 C C . VAL A 1 93 ? -6.865 -2.473 1.264 1.00 98.19 93 VAL A C 1
ATOM 777 O O . VAL A 1 93 ? -6.743 -3.682 1.092 1.00 98.19 93 VAL A O 1
ATOM 780 N N . ALA A 1 94 ? -5.898 -1.613 0.959 1.00 98.06 94 ALA A N 1
ATOM 781 C CA . ALA A 1 94 ? -4.533 -2.025 0.689 1.00 98.06 94 ALA A CA 1
ATOM 782 C C . ALA A 1 94 ? -3.535 -1.315 1.602 1.00 98.06 94 ALA A C 1
ATOM 784 O O . ALA A 1 94 ? -3.548 -0.089 1.709 1.00 98.06 94 ALA A O 1
ATOM 785 N N . SER A 1 95 ? -2.626 -2.078 2.207 1.00 97.94 95 SER A N 1
ATOM 786 C CA . SER A 1 95 ? -1.416 -1.529 2.818 1.00 97.94 95 SER A CA 1
ATOM 787 C C . SER A 1 95 ? -0.460 -1.098 1.714 1.00 97.94 95 SER A C 1
ATOM 789 O O . SER A 1 95 ? -0.160 -1.877 0.808 1.00 97.94 95 SER A O 1
ATOM 791 N N . ILE A 1 96 ? 0.040 0.131 1.798 1.00 96.56 96 ILE A N 1
ATOM 792 C CA . ILE A 1 96 ? 0.957 0.698 0.811 1.00 96.56 96 ILE A CA 1
ATOM 793 C C . ILE A 1 96 ? 2.240 1.152 1.499 1.00 96.56 96 ILE A C 1
ATOM 795 O O . ILE A 1 96 ? 2.199 1.794 2.544 1.00 96.56 96 ILE A O 1
ATOM 799 N N . ARG A 1 97 ? 3.394 0.827 0.922 1.00 95.38 97 ARG A N 1
ATOM 800 C CA . ARG A 1 97 ? 4.700 1.346 1.338 1.00 95.38 97 ARG A CA 1
ATOM 801 C C . ARG A 1 97 ? 5.382 1.932 0.114 1.00 95.38 97 ARG A C 1
ATOM 803 O O . ARG A 1 97 ? 5.555 1.229 -0.880 1.00 95.38 97 ARG A O 1
ATOM 810 N N . ILE A 1 98 ? 5.713 3.214 0.182 1.00 92.62 98 ILE A N 1
ATOM 811 C CA . ILE A 1 98 ? 6.435 3.934 -0.866 1.00 92.62 98 ILE A CA 1
ATOM 812 C C . ILE A 1 98 ? 7.733 4.404 -0.228 1.00 92.62 98 ILE A C 1
ATOM 814 O O . ILE A 1 98 ? 7.715 5.211 0.695 1.00 92.62 98 ILE A O 1
ATOM 818 N N . GLU A 1 99 ? 8.832 3.848 -0.704 1.00 91.12 99 GLU A N 1
ATOM 819 C CA . GLU A 1 99 ? 10.197 4.260 -0.392 1.00 91.12 99 GLU A CA 1
ATOM 820 C C . GLU A 1 99 ? 10.812 4.849 -1.661 1.00 91.12 99 GLU A C 1
ATOM 822 O O . GLU A 1 99 ? 10.208 4.769 -2.724 1.00 91.12 99 GLU A O 1
ATOM 827 N N . GLU A 1 100 ? 12.031 5.377 -1.591 1.00 88.81 100 GLU A N 1
ATOM 828 C CA . GLU A 1 100 ? 12.702 6.074 -2.699 1.00 88.81 100 GLU A CA 1
ATOM 829 C C . GLU A 1 100 ? 12.610 5.343 -4.052 1.00 88.81 100 GLU A C 1
ATOM 831 O O . GLU A 1 100 ? 12.347 5.954 -5.081 1.00 88.81 100 GLU A O 1
ATOM 836 N N . LYS A 1 101 ? 12.784 4.016 -4.074 1.00 90.19 101 LYS A N 1
ATOM 837 C CA . LYS A 1 101 ? 12.790 3.216 -5.315 1.00 90.19 101 LYS A CA 1
ATOM 838 C C . LYS A 1 101 ? 11.860 2.009 -5.276 1.00 90.19 101 LYS A C 1
ATOM 840 O O . LYS A 1 101 ? 11.836 1.222 -6.227 1.00 90.19 101 LYS A O 1
ATOM 845 N N . VAL A 1 102 ? 11.096 1.837 -4.199 1.00 92.12 102 VAL A N 1
ATOM 846 C CA . VAL A 1 102 ? 10.260 0.654 -3.973 1.00 92.12 102 VAL A CA 1
ATOM 847 C C . VAL A 1 102 ? 8.829 1.066 -3.665 1.00 92.12 102 VAL A C 1
ATOM 849 O O . VAL A 1 102 ? 8.572 1.820 -2.735 1.00 92.12 102 VAL A O 1
ATOM 852 N N . LEU A 1 103 ? 7.893 0.498 -4.421 1.00 93.62 103 LEU A N 1
ATOM 853 C CA . LEU A 1 103 ? 6.471 0.530 -4.116 1.00 93.62 103 LEU A CA 1
ATOM 854 C C . LEU A 1 103 ? 6.024 -0.885 -3.760 1.00 93.62 103 LEU A C 1
ATOM 856 O O . LEU A 1 103 ? 6.138 -1.799 -4.579 1.00 93.62 103 LEU A O 1
ATOM 860 N N . SER A 1 104 ? 5.511 -1.054 -2.546 1.00 95.25 104 SER A N 1
ATOM 861 C CA . SER A 1 104 ? 4.902 -2.297 -2.069 1.00 95.25 104 SER A CA 1
ATOM 862 C C . SER A 1 104 ? 3.428 -2.060 -1.779 1.00 95.25 104 SER A C 1
ATOM 864 O O . SER A 1 104 ? 3.059 -1.033 -1.210 1.00 95.25 104 SER A O 1
ATOM 866 N N . PHE A 1 105 ? 2.590 -3.001 -2.185 1.00 96.12 105 PHE A N 1
ATOM 867 C CA . PHE A 1 105 ? 1.144 -2.874 -2.144 1.00 96.12 105 PHE A CA 1
ATOM 868 C C . PHE A 1 105 ? 0.523 -4.240 -1.849 1.00 96.12 105 PHE A C 1
ATOM 870 O O . PHE A 1 105 ? 0.680 -5.168 -2.640 1.00 96.12 105 PHE A O 1
ATOM 877 N N . GLY A 1 106 ? -0.140 -4.377 -0.704 1.00 97.06 106 GLY A N 1
ATOM 878 C CA . GLY A 1 106 ? -0.788 -5.617 -0.267 1.00 97.06 106 GLY A CA 1
ATOM 879 C C . GLY A 1 106 ? -2.267 -5.375 -0.016 1.00 97.06 106 GLY A C 1
ATOM 880 O O . GLY A 1 106 ? -2.605 -4.505 0.783 1.00 97.06 106 GLY A O 1
ATOM 881 N N . VAL A 1 107 ? -3.130 -6.101 -0.720 1.00 97.56 107 VAL A N 1
ATOM 882 C CA . VAL A 1 107 ? -4.583 -5.923 -0.692 1.00 97.56 107 VAL A CA 1
ATOM 883 C C . VAL A 1 107 ? -5.201 -6.907 0.286 1.00 97.56 107 VAL A C 1
ATOM 885 O O . VAL A 1 107 ? -5.101 -8.118 0.128 1.00 97.56 107 VAL A O 1
ATOM 888 N N . TRP A 1 108 ? -5.914 -6.369 1.264 1.00 97.50 108 TRP A N 1
ATOM 889 C CA . TRP A 1 108 ? -6.673 -7.147 2.224 1.00 97.50 108 TRP A CA 1
ATOM 890 C C . TRP A 1 108 ? -8.050 -7.478 1.654 1.00 97.50 108 TRP A C 1
ATOM 892 O O . TRP A 1 108 ? -8.757 -6.600 1.153 1.00 97.50 108 TRP A O 1
ATOM 902 N N . ASP A 1 109 ? -8.485 -8.729 1.804 1.00 96.19 109 ASP A N 1
ATOM 903 C CA . ASP A 1 109 ? -9.894 -9.097 1.627 1.00 96.19 109 ASP A CA 1
ATOM 904 C C . ASP A 1 109 ? -10.705 -8.699 2.869 1.00 96.19 109 ASP A C 1
ATOM 906 O O . ASP A 1 109 ? -11.183 -9.536 3.637 1.00 96.19 109 ASP A O 1
ATOM 910 N N . LYS A 1 110 ? -10.718 -7.388 3.138 1.00 97.31 110 LYS A N 1
ATOM 911 C CA . LYS A 1 110 ? -11.358 -6.738 4.283 1.00 97.31 110 LYS A CA 1
ATOM 912 C C . LYS A 1 110 ? -11.803 -5.338 3.913 1.00 97.31 110 LYS A C 1
ATOM 914 O O . LYS A 1 110 ? -11.102 -4.629 3.187 1.00 97.31 110 LYS A O 1
ATOM 919 N N . THR A 1 111 ? -12.938 -4.945 4.469 1.00 98.12 111 THR A N 1
ATOM 920 C CA . THR A 1 111 ? -13.372 -3.549 4.506 1.00 98.12 111 THR A CA 1
ATOM 921 C C . THR A 1 111 ? -12.452 -2.712 5.397 1.00 98.12 111 THR A C 1
ATOM 923 O O . THR A 1 111 ? -11.672 -3.253 6.188 1.00 98.12 111 THR A O 1
ATOM 926 N N . GLU A 1 112 ? -12.549 -1.383 5.314 1.00 98.31 112 GLU A N 1
ATOM 927 C CA . GLU A 1 112 ? -11.781 -0.489 6.189 1.00 98.31 112 GLU A CA 1
ATOM 928 C C . GLU A 1 112 ? -12.012 -0.773 7.678 1.00 98.31 112 GLU A C 1
ATOM 930 O O . GLU A 1 112 ? -11.055 -0.884 8.443 1.00 98.31 112 GLU A O 1
ATOM 935 N N . GLU A 1 113 ? -13.262 -0.970 8.089 1.00 98.06 113 GLU A N 1
ATOM 936 C CA . GLU A 1 113 ? -13.598 -1.241 9.488 1.00 98.06 113 GLU A CA 1
ATOM 937 C C . GLU A 1 113 ? -12.986 -2.554 9.988 1.00 98.06 113 GLU A C 1
ATOM 939 O O . GLU A 1 113 ? -12.406 -2.608 11.074 1.00 98.06 113 GLU A O 1
ATOM 944 N N . GLU A 1 114 ? -13.079 -3.620 9.192 1.00 98.25 114 GLU A N 1
ATOM 945 C CA . GLU A 1 114 ? -12.507 -4.924 9.531 1.00 98.25 114 GLU A CA 1
ATOM 946 C C . GLU A 1 114 ? -10.980 -4.883 9.575 1.00 98.25 114 GLU A C 1
ATOM 948 O O . GLU A 1 114 ? -10.376 -5.484 10.463 1.00 98.25 114 GLU A O 1
ATOM 953 N N . PHE A 1 115 ? -10.355 -4.161 8.643 1.00 98.06 115 PHE A N 1
ATOM 954 C CA . PHE A 1 115 ? -8.913 -3.943 8.633 1.00 98.06 115 PHE A CA 1
ATOM 955 C C . PHE A 1 115 ? -8.455 -3.199 9.893 1.00 98.06 115 PHE A C 1
ATOM 957 O O . PHE A 1 115 ? -7.506 -3.621 10.553 1.00 98.06 115 PHE A O 1
ATOM 964 N N . LEU A 1 116 ? -9.158 -2.132 10.284 1.00 97.56 116 LEU A N 1
ATOM 965 C CA . LEU A 1 116 ? -8.803 -1.344 11.465 1.00 97.56 116 LEU A CA 1
ATOM 966 C C . LEU A 1 116 ? -8.961 -2.126 12.777 1.00 97.56 116 LEU A C 1
ATOM 968 O O . LEU A 1 116 ? -8.234 -1.849 13.729 1.00 97.56 116 LEU A O 1
ATOM 972 N N . ARG A 1 117 ? -9.830 -3.145 12.831 1.00 97.69 117 ARG A N 1
ATOM 973 C CA . ARG A 1 117 ? -9.920 -4.070 13.980 1.00 97.69 117 ARG A CA 1
ATOM 974 C C . ARG A 1 117 ? -8.696 -4.979 14.133 1.00 97.69 117 ARG A C 1
ATOM 976 O O . ARG A 1 117 ? -8.507 -5.553 15.200 1.00 97.69 117 ARG A O 1
ATOM 983 N N . MET A 1 118 ? -7.877 -5.133 13.092 1.00 96.69 118 MET A N 1
ATOM 984 C CA . MET A 1 118 ? -6.637 -5.917 13.155 1.00 96.69 118 MET A CA 1
ATOM 985 C C . MET A 1 118 ? -5.458 -5.130 13.730 1.00 96.69 118 MET A C 1
ATOM 987 O O . MET A 1 118 ? -4.448 -5.729 14.103 1.00 96.69 118 MET A O 1
ATOM 991 N N . VAL A 1 119 ? -5.564 -3.801 13.752 1.00 96.00 119 VAL A N 1
ATOM 992 C CA . VAL A 1 119 ? -4.540 -2.910 14.291 1.00 96.00 119 VAL A CA 1
ATOM 993 C C . VAL A 1 119 ? -4.492 -3.079 15.811 1.00 96.00 119 VAL A C 1
ATOM 995 O O . VAL A 1 119 ? -5.531 -3.017 16.468 1.00 96.00 119 VAL A O 1
ATOM 998 N N . LYS A 1 120 ? -3.291 -3.287 16.357 1.00 91.50 120 LYS A N 1
ATOM 999 C CA . LYS A 1 120 ? -3.068 -3.527 17.791 1.00 91.50 120 LYS A CA 1
ATOM 1000 C C . LYS A 1 120 ? -2.564 -2.286 18.510 1.00 91.50 120 LYS A C 1
ATOM 1002 O O . LYS A 1 120 ? -1.781 -1.530 17.893 1.00 91.50 120 LYS A O 1
#

Organism: NCBI:txid1611254

pLDDT: mean 91.4, std 7.95, range [62.16, 98.31]

Foldseek 3Di:
DEDADDDPVVVLVVLQCQQQVVDDVVDFKDKYFYDPAWDPPVVSCVSQVKDFDPPPKWADKAKDADPDCPPPDRIDDIDTARIKGARPPPQWIWGWDGGTGMIIIGTDPDHPVRRNVVID

Radius of gyration: 14.14 Å; chains: 1; bounding box: 32×34×36 Å

Secondary structure (DSSP, 8-state):
-EESS--HHHHHHHHHHHHTTSS-TT--EEEEEESS----HHHHHHHHT-EE--TTSPPPEE--B-S--TTS-SBPPPEE-SEEEE-TTT-EEEEEEE-SSEEEEEEEEEEHHHHHTT--

Sequence (120 aa):
MRCKRCEIPTLIGFLKKWKSGEAFRKLEHLMITVSWQEFDQIMIQNIIGVKYIDAKKQPPTHTLPREFNWDGFRETIPITSHSYVVRESDNRVASIRIEEKVLSFGVWDKTEEEFLRMVK